Protein AF-A0A7C1SEA1-F1 (afdb_monomer_lite)

pLDDT: mean 85.85, std 13.25, range [34.62, 97.38]

Sequence (109 aa):
MGVWIDGYGERKAREVREDTWGHLAPAKGRKYAGWILIAIGIYRDTIIVDNDFPGLENSPWQYDDFQDFVSKETFDFDPGIYKFEGWYKKFKNGNYRLSGKIKPRGISV

Foldseek 3Di:
DDPPPPPVVVVVVVVVQCVPCVVLDDDAPDKWWWKWKWFQDQVRDIDGPDIDTPPRGDGPLVVVLVCVVCCVPCSPPHGAIKMWGFIKHQHPVRDIDTDTDIDGDPPPD

Structure (mmCIF, N/CA/C/O backbone):
data_AF-A0A7C1SEA1-F1
#
_entry.id   AF-A0A7C1SEA1-F1
#
loop_
_atom_site.group_PDB
_atom_site.id
_atom_site.type_symbol
_atom_site.label_atom_id
_atom_site.label_alt_id
_atom_site.label_comp_id
_atom_site.label_asym_id
_atom_site.label_entity_id
_atom_site.label_seq_id
_atom_site.pdbx_PDB_ins_code
_atom_site.Cartn_x
_atom_site.Cartn_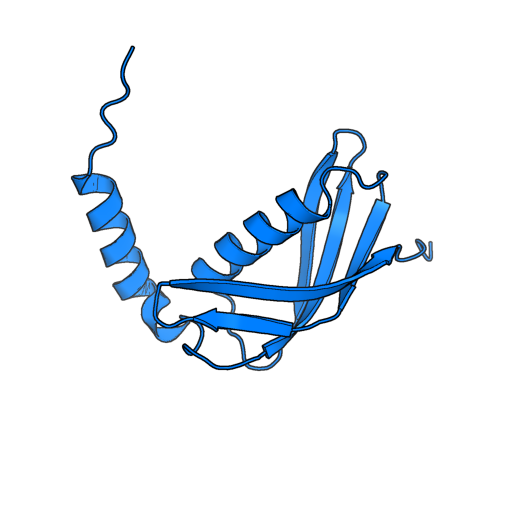y
_atom_site.Cartn_z
_atom_site.occupancy
_atom_site.B_iso_or_equiv
_atom_site.auth_seq_id
_atom_site.auth_comp_id
_atom_site.auth_asym_id
_atom_site.auth_atom_id
_atom_site.pdbx_PDB_model_num
ATOM 1 N N . MET A 1 1 ? -20.761 13.111 -25.789 1.00 34.62 1 MET A N 1
ATOM 2 C CA . MET A 1 1 ? -21.602 11.926 -25.517 1.00 34.62 1 MET A CA 1
ATOM 3 C C . MET A 1 1 ? -21.551 11.695 -24.014 1.00 34.62 1 MET A C 1
ATOM 5 O O . MET A 1 1 ? -20.518 11.270 -23.520 1.00 34.62 1 MET A O 1
ATOM 9 N N . GLY A 1 2 ? -22.568 12.144 -23.274 1.00 45.78 2 GLY A N 1
ATOM 10 C CA . GLY A 1 2 ? -22.592 12.027 -21.813 1.00 45.78 2 GLY A CA 1
ATOM 11 C C . GLY A 1 2 ? -23.011 10.617 -21.418 1.00 45.78 2 GLY A C 1
ATOM 12 O O . GLY A 1 2 ? -24.109 10.192 -21.769 1.00 45.78 2 GLY A O 1
ATOM 13 N N . VAL A 1 3 ? -22.130 9.886 -20.742 1.00 47.19 3 VAL A N 1
ATOM 14 C CA . VAL A 1 3 ? -22.468 8.591 -20.149 1.00 47.19 3 VAL A CA 1
ATOM 15 C C . VAL A 1 3 ? -23.369 8.876 -18.951 1.00 47.19 3 VAL A C 1
ATOM 17 O O . VAL A 1 3 ? -22.934 9.475 -17.971 1.00 47.19 3 VAL A O 1
ATOM 20 N N . TRP A 1 4 ? -24.640 8.492 -19.050 1.00 51.44 4 TRP A N 1
ATOM 21 C CA . TRP A 1 4 ? -25.547 8.436 -17.909 1.00 51.44 4 TRP A CA 1
ATOM 22 C C . TRP A 1 4 ? -25.096 7.267 -17.036 1.00 51.44 4 TRP A C 1
ATOM 24 O O . TRP A 1 4 ? -25.462 6.124 -17.289 1.00 51.44 4 TRP A O 1
ATOM 34 N N . ILE A 1 5 ? -24.230 7.541 -16.063 1.00 57.50 5 ILE A N 1
ATOM 35 C CA . ILE A 1 5 ? -23.878 6.567 -15.030 1.00 57.50 5 ILE A CA 1
ATOM 36 C C . ILE A 1 5 ? -25.139 6.390 -14.185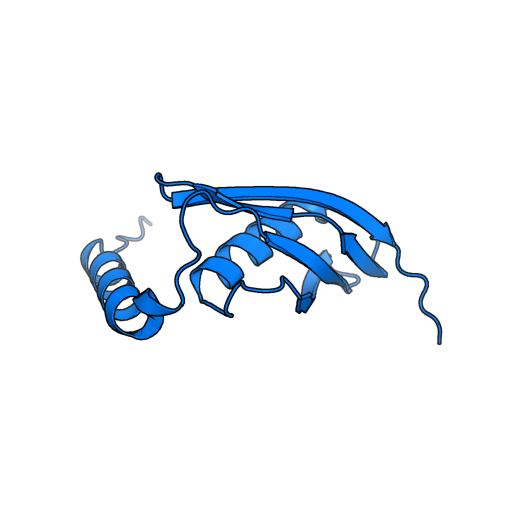 1.00 57.50 5 ILE A C 1
ATOM 38 O O . ILE A 1 5 ? -25.654 7.356 -13.613 1.00 57.50 5 ILE A O 1
ATOM 42 N N . ASP A 1 6 ? -25.709 5.189 -14.178 1.00 66.00 6 ASP A N 1
ATOM 43 C CA . ASP A 1 6 ? -26.945 4.936 -13.463 1.00 66.00 6 ASP A CA 1
ATOM 44 C C . ASP A 1 6 ? -26.657 4.931 -11.954 1.00 66.00 6 ASP A C 1
ATOM 46 O O . ASP A 1 6 ? -26.168 3.975 -11.362 1.00 66.00 6 ASP A O 1
ATOM 50 N N . GLY A 1 7 ? -27.017 6.012 -11.262 1.00 65.06 7 GLY A N 1
ATOM 51 C CA . GLY A 1 7 ? -26.904 6.063 -9.798 1.00 65.06 7 GLY A CA 1
ATOM 52 C C . GLY A 1 7 ? -27.697 4.955 -9.077 1.00 65.06 7 GLY A C 1
ATOM 53 O O . GLY A 1 7 ? -27.649 4.852 -7.854 1.00 65.06 7 GLY A O 1
ATOM 54 N N . TYR A 1 8 ? -28.476 4.139 -9.796 1.00 71.88 8 TYR A N 1
ATOM 55 C CA . TYR A 1 8 ? -29.107 2.920 -9.299 1.00 71.88 8 TYR A CA 1
ATOM 56 C C . TYR A 1 8 ? -28.127 1.736 -9.231 1.00 71.88 8 TYR A C 1
ATOM 58 O O . TYR A 1 8 ? -28.039 1.099 -8.180 1.00 71.88 8 TYR A O 1
ATOM 66 N N . GLY A 1 9 ? -2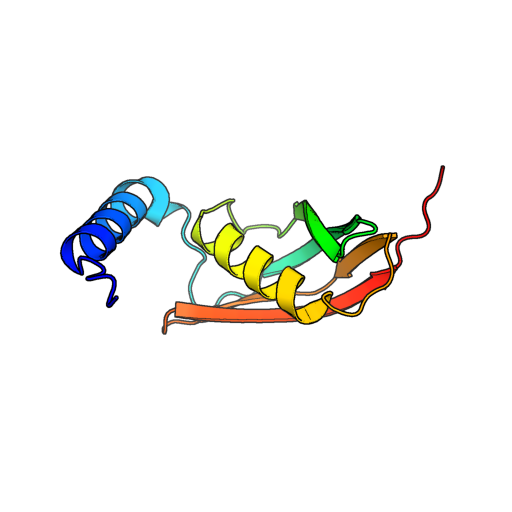7.362 1.476 -10.294 1.00 75.00 9 GLY A N 1
ATOM 67 C CA . GLY A 1 9 ? -26.356 0.418 -10.358 1.00 75.00 9 GLY A CA 1
ATOM 68 C C . GLY A 1 9 ? -25.267 0.573 -9.301 1.00 75.00 9 GLY A C 1
ATOM 69 O O . GLY A 1 9 ? -24.982 -0.380 -8.576 1.00 75.00 9 GLY A O 1
ATOM 70 N N . GLU A 1 10 ? -24.735 1.784 -9.114 1.00 72.31 10 GLU A N 1
ATOM 71 C CA . GLU A 1 10 ? -23.724 2.054 -8.078 1.00 72.31 10 GLU A CA 1
ATOM 72 C C . GLU A 1 10 ? -24.255 1.819 -6.656 1.00 72.31 10 GLU A C 1
ATOM 74 O O . GLU A 1 10 ? -23.557 1.257 -5.807 1.00 72.31 10 GLU A O 1
ATOM 79 N N . ARG A 1 11 ? -25.512 2.202 -6.387 1.00 73.81 11 ARG A N 1
ATOM 80 C CA . ARG A 1 11 ? -26.154 1.961 -5.085 1.00 73.81 11 ARG A CA 1
ATOM 81 C C . ARG A 1 11 ? -26.334 0.474 -4.817 1.00 73.81 11 ARG A C 1
ATOM 83 O O . ARG A 1 11 ? -25.940 0.016 -3.749 1.00 73.81 11 ARG A O 1
ATOM 90 N N . LYS A 1 12 ? -26.852 -0.276 -5.795 1.00 79.38 12 LYS A N 1
ATOM 91 C CA . LYS A 1 12 ? -27.013 -1.731 -5.683 1.00 79.38 12 LYS A CA 1
ATOM 92 C C . LYS A 1 12 ? -25.675 -2.441 -5.503 1.00 79.38 12 LYS A C 1
ATOM 94 O O . LYS A 1 12 ? -25.573 -3.346 -4.686 1.00 79.38 12 LYS A O 1
ATOM 99 N N . ALA A 1 13 ? -24.644 -2.028 -6.238 1.00 77.00 13 ALA A N 1
ATOM 100 C CA . ALA A 1 13 ? -23.308 -2.601 -6.106 1.00 77.00 13 ALA A CA 1
ATOM 101 C C . ALA A 1 13 ? -22.719 -2.359 -4.709 1.00 77.00 13 ALA A C 1
ATOM 103 O O . ALA A 1 13 ? -22.066 -3.245 -4.159 1.00 77.00 13 ALA A O 1
ATOM 104 N N . ARG A 1 14 ? -22.971 -1.186 -4.111 1.00 78.31 14 ARG A N 1
ATOM 105 C CA . ARG A 1 14 ? -22.569 -0.892 -2.730 1.00 78.31 14 ARG A CA 1
ATOM 106 C C . ARG A 1 14 ? -23.334 -1.742 -1.716 1.00 78.31 14 ARG A C 1
ATOM 108 O O . ARG A 1 14 ? -22.688 -2.324 -0.856 1.00 78.31 14 ARG A O 1
ATOM 115 N N . GLU A 1 15 ? -24.655 -1.843 -1.843 1.00 80.94 15 GLU A N 1
ATOM 116 C CA . GLU A 1 15 ? -25.495 -2.677 -0.965 1.00 80.94 15 GLU A CA 1
ATOM 117 C C . GLU A 1 15 ? -25.057 -4.145 -1.009 1.00 80.94 15 GLU A C 1
ATOM 119 O O . GLU A 1 15 ? -24.747 -4.726 0.023 1.00 80.94 15 GLU A O 1
ATOM 124 N N . VAL A 1 16 ? -24.895 -4.715 -2.208 1.00 82.25 16 VAL A N 1
ATOM 125 C CA . VAL A 1 16 ? -24.422 -6.100 -2.376 1.00 82.25 16 VAL A CA 1
ATOM 126 C C . VAL A 1 16 ? -23.036 -6.294 -1.760 1.00 82.25 16 VAL A C 1
ATOM 128 O O . VAL A 1 16 ? -22.768 -7.322 -1.137 1.00 82.25 16 VAL A O 1
ATOM 131 N N . ARG A 1 17 ? -22.143 -5.309 -1.913 1.00 81.44 17 ARG A N 1
ATOM 132 C CA . ARG A 1 17 ? -20.794 -5.367 -1.346 1.00 81.44 17 ARG A CA 1
ATOM 133 C C . ARG A 1 17 ? -20.822 -5.338 0.182 1.00 81.44 17 ARG A C 1
ATOM 135 O O . ARG A 1 17 ? -20.087 -6.094 0.813 1.00 81.44 17 ARG A O 1
ATOM 142 N N . GLU A 1 18 ? -21.652 -4.481 0.765 1.00 81.50 18 GLU A N 1
ATOM 143 C CA . GLU A 1 18 ? -21.840 -4.384 2.214 1.00 81.50 18 GLU A CA 1
ATOM 144 C C . GLU A 1 18 ? -22.475 -5.655 2.787 1.00 81.50 18 GLU A C 1
ATOM 146 O O . GLU A 1 18 ? -21.959 -6.189 3.766 1.00 81.50 18 GLU A O 1
ATOM 151 N N . ASP A 1 19 ? -23.500 -6.204 2.138 1.00 81.56 19 ASP A N 1
ATOM 152 C CA . ASP A 1 19 ? -24.155 -7.438 2.582 1.00 81.56 19 ASP A CA 1
ATOM 153 C C . ASP A 1 19 ? -23.218 -8.653 2.501 1.00 81.56 19 ASP A C 1
ATOM 155 O O . ASP A 1 19 ? -23.213 -9.505 3.390 1.00 81.56 19 ASP A O 1
ATOM 159 N N . THR A 1 20 ? -22.385 -8.728 1.458 1.00 80.19 20 THR A N 1
ATOM 160 C CA . THR A 1 20 ? -21.505 -9.887 1.224 1.00 80.19 20 THR A CA 1
ATOM 161 C C . THR A 1 20 ? -20.225 -9.817 2.056 1.00 80.19 20 THR A C 1
ATOM 163 O O . THR A 1 20 ? -19.795 -10.820 2.623 1.00 80.19 20 THR A O 1
ATOM 166 N N . TRP A 1 21 ? -19.599 -8.639 2.144 1.00 78.44 21 TRP A N 1
ATOM 167 C CA . TRP A 1 21 ? -18.255 -8.482 2.713 1.00 78.44 21 TRP A CA 1
ATOM 168 C C . TRP A 1 21 ? -18.181 -7.473 3.857 1.00 78.44 21 TRP A C 1
ATOM 170 O O . TRP A 1 21 ? -17.089 -7.203 4.346 1.00 78.44 21 TRP A O 1
ATOM 180 N N . GLY A 1 22 ? -19.297 -6.907 4.321 1.00 74.06 22 GLY A N 1
ATOM 181 C CA . GLY A 1 22 ? -19.296 -5.864 5.354 1.00 74.06 22 GLY A CA 1
ATOM 182 C C . GLY A 1 22 ? -18.622 -6.277 6.666 1.00 74.06 22 GLY A C 1
ATOM 183 O O . GLY A 1 22 ? -18.062 -5.429 7.357 1.00 74.06 22 GLY A O 1
ATOM 184 N N . HIS A 1 23 ? -18.599 -7.575 6.978 1.00 77.31 23 HIS A N 1
ATOM 185 C CA . HIS A 1 23 ? -17.877 -8.130 8.126 1.00 77.31 23 HIS A CA 1
ATOM 186 C C . HIS A 1 23 ? -16.345 -8.069 7.977 1.00 77.31 23 HIS A C 1
ATOM 188 O O . HIS A 1 23 ? -15.655 -7.971 8.985 1.00 77.31 23 HIS A O 1
ATOM 194 N N . LEU A 1 24 ? -15.833 -8.046 6.740 1.00 79.62 24 LEU A N 1
ATOM 195 C CA . LEU A 1 24 ? -14.410 -7.893 6.406 1.00 79.62 24 LEU A CA 1
ATOM 196 C C . LEU A 1 24 ? -13.992 -6.414 6.309 1.00 79.62 24 LEU A C 1
ATOM 198 O O . LEU A 1 24 ? -12.842 -6.101 5.993 1.00 79.62 24 LEU A O 1
ATOM 202 N N . ALA A 1 25 ? -14.924 -5.473 6.503 1.00 80.06 25 ALA A N 1
ATOM 203 C CA . ALA A 1 25 ? -14.629 -4.058 6.346 1.00 80.06 25 ALA A CA 1
ATOM 204 C C . ALA A 1 25 ? -13.604 -3.590 7.402 1.00 80.06 25 ALA A C 1
ATOM 206 O O . ALA A 1 25 ? -13.756 -3.881 8.593 1.00 80.06 25 ALA A O 1
ATOM 207 N N . PRO A 1 26 ? -12.587 -2.796 7.015 1.00 82.38 26 PRO A N 1
ATOM 208 C CA . PRO A 1 26 ? -11.575 -2.321 7.950 1.00 82.38 26 PRO A CA 1
ATOM 209 C C . PRO A 1 26 ? -12.184 -1.553 9.129 1.00 82.38 26 PRO A C 1
ATOM 211 O O . PRO A 1 26 ? -13.022 -0.660 8.947 1.00 82.38 26 PRO A O 1
ATOM 214 N N . ALA A 1 27 ? -11.712 -1.826 10.349 1.00 84.62 27 ALA A N 1
ATOM 215 C CA . ALA A 1 27 ? -12.206 -1.132 11.531 1.00 84.62 27 ALA A CA 1
ATOM 216 C C . ALA A 1 27 ? -11.872 0.366 11.448 1.00 84.62 27 ALA A C 1
ATOM 218 O O . ALA A 1 27 ? -10.709 0.787 11.432 1.00 84.62 27 ALA A O 1
ATOM 219 N N . LYS A 1 28 ? -12.917 1.198 11.428 1.00 87.31 28 LYS A N 1
ATOM 220 C CA . LYS A 1 28 ? -12.793 2.655 11.313 1.00 87.31 28 LYS A CA 1
ATOM 221 C C . LYS A 1 28 ? -11.959 3.212 12.469 1.00 87.31 28 LYS A C 1
ATOM 223 O O . LYS A 1 28 ? -12.282 3.032 13.638 1.00 87.31 28 LYS A O 1
ATOM 228 N N . GLY A 1 29 ? -10.911 3.960 12.144 1.00 85.50 29 GLY A N 1
ATOM 229 C CA . GLY A 1 29 ? -10.048 4.635 13.110 1.00 85.50 29 GLY A CA 1
ATOM 230 C C . GLY A 1 29 ? -8.839 3.819 13.580 1.00 85.50 29 GLY A C 1
ATOM 231 O O . GLY A 1 29 ? -7.903 4.426 14.115 1.00 85.50 29 GLY A O 1
ATOM 232 N N . ARG A 1 30 ? -8.817 2.502 13.340 1.00 91.06 30 ARG A N 1
ATOM 233 C CA . ARG A 1 30 ? -7.703 1.618 13.703 1.00 91.06 30 ARG A CA 1
ATOM 234 C C . ARG A 1 30 ? -6.538 1.795 12.730 1.00 91.06 30 ARG A C 1
ATOM 236 O O . ARG A 1 30 ? -6.741 1.986 11.534 1.00 91.06 30 ARG A O 1
ATOM 243 N N . LYS A 1 31 ? -5.315 1.767 13.265 1.00 94.38 31 LYS A N 1
ATOM 244 C CA . LYS A 1 31 ? -4.090 1.705 12.463 1.00 94.38 31 LYS A CA 1
ATOM 245 C C . LYS A 1 31 ? -3.646 0.253 12.349 1.00 94.38 31 LYS A C 1
ATOM 247 O O . LYS A 1 31 ? -3.591 -0.442 13.362 1.00 94.38 31 LYS A O 1
ATOM 252 N N . TYR A 1 32 ? -3.295 -0.152 11.141 1.00 95.06 32 TYR A N 1
ATOM 253 C CA . TYR A 1 32 ? -2.748 -1.461 10.817 1.00 95.06 32 TYR A CA 1
ATOM 254 C C . TYR A 1 32 ? -1.331 -1.247 10.305 1.00 95.06 32 TYR A C 1
ATOM 256 O O . TYR A 1 32 ? -1.158 -0.580 9.291 1.00 95.06 32 TYR A O 1
ATOM 264 N N . ALA A 1 33 ? -0.319 -1.721 11.029 1.00 96.56 33 ALA A N 1
ATOM 265 C CA . ALA A 1 33 ? 1.053 -1.716 10.526 1.00 96.56 33 ALA A CA 1
ATOM 266 C C . ALA A 1 33 ? 1.224 -2.875 9.541 1.00 96.56 33 ALA A C 1
ATOM 268 O O . ALA A 1 33 ? 0.601 -3.914 9.731 1.00 96.56 33 ALA A O 1
ATOM 269 N N . GLY A 1 34 ? 2.038 -2.698 8.507 1.00 96.31 34 GLY A N 1
ATOM 270 C CA . GLY A 1 34 ? 2.204 -3.723 7.487 1.00 96.31 34 GLY A CA 1
ATOM 271 C C . GLY A 1 34 ? 3.088 -3.286 6.334 1.00 96.31 34 GLY A C 1
ATOM 272 O O . GLY A 1 34 ? 3.794 -2.270 6.401 1.00 96.31 34 GLY A O 1
ATOM 273 N N . TRP A 1 35 ? 3.052 -4.076 5.272 1.00 96.56 35 TRP A N 1
ATOM 274 C CA . TRP A 1 35 ? 3.845 -3.849 4.075 1.00 96.56 35 TRP A CA 1
ATOM 275 C C . TRP A 1 35 ? 3.089 -4.240 2.806 1.00 96.56 35 TRP A C 1
ATOM 277 O O . TRP A 1 35 ? 2.152 -5.032 2.840 1.00 96.56 35 TRP A O 1
ATOM 287 N N . ILE A 1 36 ? 3.518 -3.667 1.681 1.00 96.50 36 ILE A N 1
ATOM 288 C CA . ILE A 1 36 ? 3.021 -3.995 0.337 1.00 96.50 36 ILE A CA 1
ATOM 289 C C . ILE A 1 36 ? 4.234 -4.265 -0.550 1.00 96.50 36 ILE A C 1
ATOM 291 O O . ILE A 1 36 ? 5.180 -3.472 -0.558 1.00 96.50 36 ILE A O 1
ATOM 295 N N . LEU A 1 37 ? 4.215 -5.376 -1.280 1.00 96.44 37 LEU A N 1
ATOM 296 C CA . LEU A 1 37 ? 5.171 -5.684 -2.334 1.00 96.44 37 LEU A CA 1
ATOM 297 C C . LEU A 1 37 ? 4.577 -5.252 -3.675 1.00 96.44 37 LEU A C 1
ATOM 299 O O . LEU A 1 37 ? 3.481 -5.664 -4.047 1.00 96.44 37 LEU A O 1
ATOM 303 N N . ILE A 1 38 ? 5.306 -4.399 -4.380 1.00 95.62 38 ILE A N 1
ATOM 304 C CA . ILE A 1 38 ? 4.852 -3.712 -5.586 1.00 95.62 38 ILE A CA 1
ATOM 305 C C . ILE A 1 38 ? 5.795 -4.094 -6.722 1.00 95.62 38 ILE A C 1
ATOM 307 O O . ILE A 1 38 ? 7.013 -4.018 -6.558 1.00 95.62 38 ILE A O 1
ATOM 311 N N . ALA A 1 39 ? 5.243 -4.478 -7.865 1.00 94.38 39 ALA A N 1
ATOM 312 C CA . ALA A 1 39 ? 5.970 -4.625 -9.116 1.00 94.38 39 ALA A CA 1
ATOM 313 C C . ALA A 1 39 ? 5.541 -3.522 -10.086 1.00 94.38 39 ALA A C 1
ATOM 315 O O . ALA A 1 39 ? 4.352 -3.219 -10.199 1.00 94.38 39 ALA A O 1
ATOM 316 N N . ILE A 1 40 ? 6.518 -2.930 -10.767 1.00 94.00 40 ILE A N 1
ATOM 317 C CA . ILE A 1 40 ? 6.319 -1.900 -11.785 1.00 94.00 40 ILE A CA 1
ATOM 318 C C . ILE A 1 40 ? 6.930 -2.410 -13.082 1.00 94.00 40 ILE A C 1
ATOM 320 O O . ILE A 1 40 ? 8.133 -2.686 -13.137 1.00 94.00 40 ILE A O 1
ATOM 324 N N . GLY A 1 41 ? 6.101 -2.567 -14.110 1.00 90.75 41 GLY A N 1
ATOM 325 C CA . GLY A 1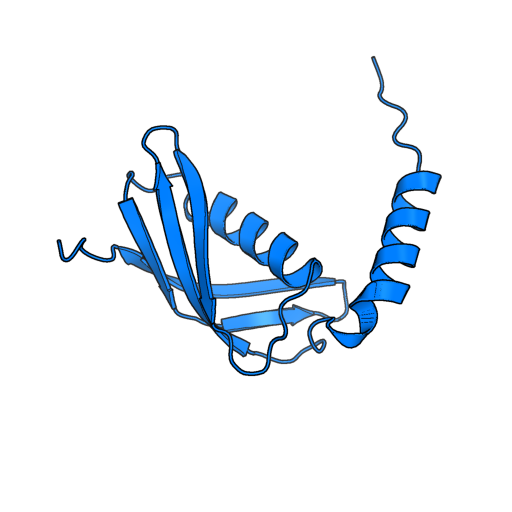 41 ? 6.548 -2.992 -15.428 1.00 90.7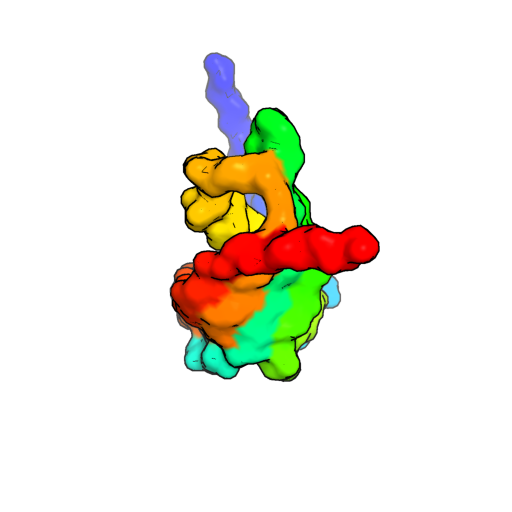5 41 GLY A CA 1
ATOM 326 C C . GLY A 1 41 ? 7.115 -1.842 -16.260 1.00 90.75 41 GLY A C 1
ATOM 327 O O . GLY A 1 41 ? 7.035 -0.663 -15.912 1.00 90.75 41 GLY A O 1
ATOM 328 N N . ILE A 1 42 ? 7.709 -2.190 -17.403 1.00 92.00 42 ILE A N 1
ATOM 329 C CA . ILE A 1 42 ? 8.349 -1.225 -18.314 1.00 92.00 42 ILE A CA 1
ATOM 330 C C . ILE A 1 42 ? 7.367 -0.201 -18.900 1.00 92.00 42 ILE A C 1
ATOM 332 O O . ILE A 1 42 ? 7.783 0.872 -19.330 1.00 92.00 42 ILE A O 1
ATOM 336 N N . TYR A 1 43 ? 6.070 -0.519 -18.899 1.00 90.12 43 TYR A N 1
ATOM 337 C CA . TYR A 1 43 ? 5.001 0.363 -19.362 1.00 90.12 43 TYR A CA 1
ATOM 338 C C . TYR A 1 43 ? 4.317 1.111 -18.211 1.00 90.12 43 TYR A C 1
ATOM 340 O O . TYR A 1 43 ? 3.264 1.710 -18.421 1.00 90.12 43 TYR A O 1
ATOM 348 N N . ARG A 1 4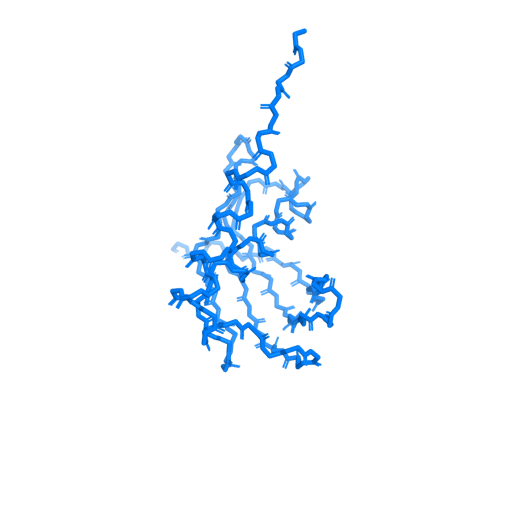4 ? 4.928 1.110 -17.016 1.00 85.31 44 ARG A N 1
ATOM 349 C CA . ARG A 1 44 ? 4.410 1.729 -15.783 1.00 85.31 44 ARG A CA 1
ATOM 350 C C . ARG A 1 44 ? 3.087 1.131 -15.302 1.00 85.31 44 ARG A C 1
ATOM 352 O O . ARG A 1 44 ? 2.347 1.758 -14.549 1.00 85.31 44 ARG A O 1
ATOM 359 N N . ASP A 1 45 ? 2.806 -0.097 -15.715 1.00 88.81 45 ASP A N 1
ATOM 360 C CA . ASP A 1 45 ? 1.798 -0.942 -15.101 1.00 88.81 45 ASP A CA 1
ATOM 361 C C . ASP A 1 45 ? 2.238 -1.301 -13.679 1.00 88.81 45 ASP A C 1
ATOM 363 O O . ASP A 1 45 ? 3.358 -1.763 -13.454 1.00 88.81 45 ASP A O 1
ATOM 367 N N . THR A 1 46 ? 1.362 -1.047 -12.708 1.00 90.75 46 THR A N 1
ATOM 368 C CA . THR A 1 46 ? 1.611 -1.333 -11.297 1.00 90.75 46 THR A CA 1
ATOM 369 C C . THR A 1 46 ? 0.806 -2.546 -10.858 1.00 90.75 46 THR A C 1
ATOM 371 O O . THR A 1 46 ? -0.394 -2.657 -11.109 1.00 90.75 46 THR A O 1
ATOM 374 N N . ILE A 1 47 ? 1.479 -3.479 -10.190 1.00 92.38 47 ILE A N 1
ATOM 375 C CA . ILE A 1 47 ? 0.874 -4.702 -9.669 1.00 92.38 47 ILE A CA 1
ATOM 376 C C . ILE A 1 47 ? 1.250 -4.830 -8.197 1.00 92.38 47 ILE A C 1
ATOM 378 O O . ILE A 1 47 ? 2.426 -4.792 -7.832 1.00 92.38 47 ILE A O 1
ATOM 382 N N . ILE A 1 48 ? 0.247 -5.013 -7.341 1.00 94.31 48 ILE A N 1
ATOM 383 C CA . ILE A 1 48 ? 0.468 -5.451 -5.963 1.00 94.31 48 ILE A CA 1
ATOM 384 C C . ILE A 1 48 ? 0.709 -6.958 -6.007 1.00 94.31 48 ILE A C 1
ATOM 386 O O . ILE A 1 48 ? -0.199 -7.722 -6.321 1.00 94.31 48 ILE A O 1
ATOM 390 N N . VAL A 1 49 ? 1.945 -7.368 -5.727 1.00 94.19 49 VAL A N 1
ATOM 391 C CA . VAL A 1 49 ? 2.362 -8.778 -5.748 1.00 94.19 49 VAL A CA 1
ATOM 392 C C . VAL A 1 49 ? 1.878 -9.495 -4.495 1.00 94.19 49 VAL A C 1
ATOM 394 O O . VAL A 1 49 ? 1.382 -10.612 -4.571 1.00 94.19 49 VAL A O 1
ATOM 397 N N . ASP A 1 50 ? 2.041 -8.845 -3.345 1.00 94.06 50 ASP A N 1
ATOM 398 C CA . ASP A 1 50 ? 1.661 -9.378 -2.043 1.00 94.06 50 ASP A CA 1
ATOM 399 C C . ASP A 1 50 ? 1.509 -8.230 -1.035 1.00 94.06 50 ASP A C 1
ATOM 401 O O . ASP A 1 50 ? 2.035 -7.130 -1.241 1.00 94.06 50 ASP A O 1
ATOM 405 N N . ASN A 1 51 ? 0.788 -8.461 0.055 1.00 94.62 51 ASN A N 1
ATOM 406 C CA . ASN A 1 51 ? 0.711 -7.533 1.175 1.00 94.62 51 ASN A CA 1
ATOM 407 C C . ASN A 1 51 ? 0.376 -8.265 2.476 1.00 94.62 51 ASN A C 1
ATOM 409 O O . ASN A 1 51 ? -0.368 -9.240 2.475 1.00 94.62 51 ASN A O 1
ATOM 413 N N . ASP A 1 52 ? 0.868 -7.739 3.595 1.00 95.31 52 ASP A N 1
ATOM 414 C CA . ASP A 1 52 ? 0.505 -8.236 4.919 1.00 95.31 52 ASP A CA 1
ATOM 415 C C . ASP A 1 52 ? 0.338 -7.067 5.889 1.00 95.31 52 ASP A C 1
ATOM 417 O O . ASP A 1 52 ? 1.248 -6.259 6.108 1.00 95.31 52 ASP A O 1
ATOM 421 N N . PHE A 1 53 ? -0.862 -6.985 6.456 1.00 94.81 53 PHE A N 1
ATOM 422 C CA . PHE A 1 53 ? -1.260 -6.030 7.480 1.00 94.81 53 PHE A CA 1
ATOM 423 C C . PHE A 1 53 ? -1.944 -6.802 8.610 1.00 94.81 53 PHE A C 1
ATOM 425 O O . PHE A 1 53 ? -3.163 -6.986 8.574 1.00 94.81 53 PHE A O 1
ATOM 432 N N . PRO A 1 54 ? -1.202 -7.244 9.641 1.00 92.44 54 PRO A N 1
ATOM 433 C CA . PRO A 1 54 ? -1.758 -8.078 10.695 1.00 92.44 54 PRO A CA 1
ATOM 434 C C . PRO A 1 54 ? -3.029 -7.498 11.333 1.00 92.44 54 PRO A C 1
ATOM 436 O O . PRO A 1 54 ? -3.059 -6.371 11.843 1.00 92.44 54 PRO A O 1
ATOM 439 N N . GLY A 1 55 ? -4.093 -8.303 11.320 1.00 89.06 55 GLY A N 1
ATOM 440 C CA . GLY A 1 55 ? -5.412 -7.945 11.846 1.00 89.06 55 GLY A CA 1
ATOM 441 C C . GLY A 1 55 ? -6.299 -7.142 10.889 1.00 89.06 55 GLY A C 1
ATOM 442 O O . GLY A 1 55 ? -7.385 -6.736 11.306 1.00 89.06 55 GLY A O 1
ATOM 443 N N . LEU A 1 56 ? -5.854 -6.896 9.655 1.00 90.25 56 LEU A N 1
ATOM 444 C CA . LEU A 1 56 ? -6.677 -6.405 8.554 1.00 90.25 56 LEU A CA 1
ATOM 445 C C . LEU A 1 56 ? -7.046 -7.586 7.655 1.00 90.25 56 LEU A C 1
ATOM 447 O O . LEU A 1 56 ? -6.168 -8.258 7.123 1.00 90.25 56 LEU A O 1
ATOM 451 N N . GLU A 1 57 ? -8.339 -7.844 7.503 1.00 88.38 57 GLU A N 1
ATOM 452 C CA . GLU A 1 57 ? -8.816 -8.900 6.615 1.00 88.38 57 GLU A CA 1
ATOM 453 C C . GLU A 1 57 ? -8.866 -8.408 5.167 1.00 88.38 57 GLU A C 1
ATOM 455 O O . GLU A 1 57 ? -9.233 -7.258 4.899 1.00 88.38 57 GLU A O 1
ATOM 460 N N . ASN A 1 58 ? -8.525 -9.311 4.243 1.00 85.38 58 ASN A N 1
ATOM 461 C CA . ASN A 1 58 ? -8.585 -9.046 2.811 1.00 85.38 58 ASN A CA 1
ATOM 462 C C . ASN A 1 58 ? -10.017 -8.702 2.404 1.00 85.38 58 ASN A C 1
ATOM 464 O O . ASN A 1 58 ? -10.920 -9.532 2.506 1.00 85.38 58 ASN A O 1
ATOM 468 N N . SER A 1 59 ? -10.224 -7.473 1.935 1.00 86.50 59 SER A N 1
ATOM 469 C CA . SER A 1 59 ? -11.551 -6.971 1.577 1.00 86.50 59 SER A CA 1
ATOM 470 C C . SER A 1 59 ? -11.522 -6.093 0.323 1.00 86.50 59 SER A C 1
ATOM 472 O O . SER A 1 59 ? -10.491 -5.487 0.015 1.00 86.50 59 SER A O 1
ATOM 474 N N . PRO A 1 60 ? -12.655 -5.950 -0.394 1.00 86.31 60 PRO A N 1
ATOM 475 C CA . PRO A 1 60 ? -12.721 -5.090 -1.576 1.00 86.31 60 PRO A CA 1
ATOM 476 C C . PRO A 1 60 ? -12.332 -3.632 -1.291 1.00 86.31 60 PRO A C 1
ATOM 478 O O . PRO A 1 60 ? -11.686 -2.994 -2.111 1.00 86.31 60 PRO A O 1
ATOM 481 N N . TRP A 1 61 ? -12.665 -3.105 -0.105 1.00 86.69 61 TRP A N 1
ATOM 482 C CA . TRP A 1 61 ? -12.284 -1.739 0.278 1.00 86.69 61 TRP A CA 1
ATOM 483 C C . TRP A 1 61 ? -10.778 -1.580 0.473 1.00 86.69 61 TRP A C 1
ATOM 485 O O . TRP A 1 61 ? -10.229 -0.544 0.114 1.00 86.69 61 TRP A O 1
ATOM 495 N N . GLN A 1 62 ? -10.117 -2.586 1.051 1.00 89.69 62 GLN A N 1
ATOM 496 C CA . GLN A 1 62 ? -8.663 -2.581 1.181 1.00 89.69 62 GLN A CA 1
ATOM 497 C C . GLN A 1 62 ? -8.002 -2.627 -0.196 1.00 89.69 62 GLN A C 1
ATOM 499 O O . GLN A 1 62 ? -7.060 -1.878 -0.434 1.00 89.69 62 GLN A O 1
ATOM 504 N N . TYR A 1 63 ? -8.506 -3.477 -1.093 1.00 90.75 63 TYR A N 1
ATOM 505 C CA . TYR A 1 63 ? -8.000 -3.577 -2.458 1.00 90.75 63 TYR A CA 1
ATOM 506 C C . TYR A 1 63 ? -8.090 -2.231 -3.189 1.00 90.75 63 TYR A C 1
ATOM 508 O O . TYR A 1 63 ? -7.075 -1.746 -3.688 1.00 90.75 63 TYR A O 1
ATOM 516 N N . ASP A 1 64 ? -9.271 -1.603 -3.179 1.00 91.94 64 ASP A N 1
ATOM 517 C CA . ASP A 1 64 ? -9.504 -0.304 -3.820 1.00 91.94 64 ASP A CA 1
ATOM 518 C C . ASP A 1 64 ? -8.561 0.774 -3.243 1.00 91.94 64 ASP A C 1
ATOM 520 O O . ASP A 1 64 ? -7.908 1.502 -3.992 1.00 91.94 64 ASP A O 1
ATOM 524 N N . ASP A 1 65 ? -8.424 0.836 -1.911 1.00 94.69 65 ASP A N 1
ATOM 525 C CA . ASP A 1 65 ? -7.542 1.796 -1.235 1.00 94.69 65 ASP A CA 1
ATOM 526 C C . ASP A 1 65 ? -6.057 1.573 -1.584 1.00 94.69 65 ASP A C 1
ATOM 528 O O . ASP A 1 65 ? -5.302 2.529 -1.767 1.00 94.69 65 ASP A O 1
ATOM 532 N N . PHE A 1 66 ? -5.608 0.316 -1.646 1.00 95.19 66 PHE A N 1
ATOM 533 C CA . PHE A 1 66 ? -4.202 -0.007 -1.893 1.00 95.19 66 PHE A CA 1
ATOM 534 C C . PHE A 1 66 ? -3.824 0.231 -3.353 1.00 95.19 66 PHE A C 1
ATOM 536 O O . PHE A 1 66 ? -2.751 0.770 -3.613 1.00 95.19 66 PHE A O 1
ATOM 543 N N . GLN A 1 67 ? -4.699 -0.121 -4.297 1.00 93.44 67 GLN A N 1
ATOM 544 C CA . GLN A 1 67 ? -4.476 0.150 -5.718 1.00 93.44 67 GLN A CA 1
ATOM 545 C C . GLN A 1 67 ? -4.424 1.653 -6.003 1.00 93.44 67 GLN A C 1
ATOM 547 O O . GLN A 1 67 ? -3.538 2.121 -6.722 1.00 93.44 67 GLN A O 1
ATOM 552 N N . ASP A 1 68 ? -5.322 2.430 -5.392 1.00 94.25 68 ASP A N 1
ATOM 553 C CA . ASP A 1 68 ? -5.310 3.889 -5.508 1.00 94.25 68 ASP A CA 1
ATOM 554 C C . ASP A 1 68 ? -4.012 4.490 -4.938 1.00 94.25 68 ASP A C 1
ATOM 556 O O . ASP A 1 68 ? -3.400 5.354 -5.562 1.00 94.25 68 ASP A O 1
ATOM 560 N N . PHE A 1 69 ? -3.536 3.992 -3.793 1.00 94.94 69 PHE A N 1
ATOM 561 C CA . PHE A 1 69 ? -2.270 4.434 -3.203 1.00 94.94 69 PHE A CA 1
ATOM 562 C C . PHE A 1 69 ? -1.060 4.090 -4.076 1.00 94.94 69 PHE A C 1
ATOM 564 O O . PHE A 1 69 ? -0.242 4.961 -4.362 1.00 94.94 69 PHE A O 1
ATOM 571 N N . VAL A 1 70 ? -0.940 2.832 -4.509 1.00 94.25 70 VAL A N 1
ATOM 572 C CA . VAL A 1 70 ? 0.212 2.365 -5.291 1.00 94.25 70 VAL A CA 1
ATOM 573 C C . VAL A 1 70 ? 0.279 3.087 -6.632 1.00 94.25 70 VAL A C 1
ATOM 575 O O . VAL A 1 70 ? 1.324 3.629 -6.971 1.00 94.25 70 VAL A O 1
ATOM 578 N N . SER A 1 71 ? -0.836 3.171 -7.364 1.00 90.81 71 SER A N 1
ATOM 579 C CA . SER A 1 71 ? -0.868 3.855 -8.663 1.00 90.81 71 SER A CA 1
ATOM 580 C C . SER A 1 71 ? -0.458 5.330 -8.579 1.00 90.81 71 SER A C 1
ATOM 582 O O . SER A 1 71 ? 0.214 5.818 -9.484 1.00 90.81 71 SER A O 1
ATOM 584 N N . LYS A 1 72 ? -0.806 6.031 -7.492 1.00 91.75 72 LYS A N 1
ATOM 585 C CA . LYS A 1 72 ? -0.432 7.437 -7.276 1.00 91.75 72 LYS A CA 1
ATOM 586 C C . LYS A 1 72 ? 1.017 7.615 -6.842 1.00 91.75 72 LYS A C 1
ATOM 588 O O . LYS A 1 72 ? 1.714 8.465 -7.385 1.00 91.75 72 LYS A O 1
ATOM 593 N N . GLU A 1 73 ? 1.469 6.844 -5.859 1.00 92.50 73 GLU A N 1
ATOM 594 C CA . GLU A 1 73 ? 2.778 7.059 -5.230 1.00 92.50 73 GLU A CA 1
ATOM 595 C C . GLU A 1 73 ? 3.940 6.497 -6.050 1.00 92.50 73 GLU A C 1
ATOM 597 O O . GLU A 1 73 ? 5.077 6.926 -5.865 1.00 92.50 73 GLU A O 1
ATOM 602 N N . THR A 1 74 ? 3.681 5.544 -6.950 1.00 90.19 74 THR A N 1
ATOM 603 C CA . THR A 1 74 ? 4.731 4.907 -7.757 1.00 90.19 74 THR A CA 1
ATOM 604 C C . THR A 1 74 ? 4.657 5.238 -9.244 1.00 90.19 74 THR A C 1
ATOM 606 O O . THR A 1 74 ? 5.353 4.605 -10.032 1.00 90.19 74 THR A O 1
ATOM 609 N N . PHE A 1 75 ? 3.842 6.216 -9.653 1.00 86.88 75 PHE A N 1
ATOM 610 C CA . PHE A 1 75 ? 3.659 6.569 -11.068 1.00 86.88 75 PHE A CA 1
ATOM 611 C C . PHE A 1 75 ? 4.972 6.937 -11.783 1.00 86.88 75 PHE A C 1
ATOM 613 O O . PHE A 1 75 ? 5.165 6.601 -12.953 1.00 86.88 75 PHE A O 1
ATOM 620 N N . ASP A 1 76 ? 5.879 7.608 -11.069 1.00 89.19 76 ASP A N 1
ATOM 621 C CA . ASP A 1 76 ? 7.165 8.091 -11.589 1.00 89.19 76 ASP A CA 1
ATOM 622 C C . ASP A 1 76 ? 8.364 7.224 -11.203 1.00 89.19 76 ASP A C 1
ATOM 624 O O . ASP A 1 76 ? 9.511 7.631 -11.378 1.00 89.19 76 ASP A O 1
ATOM 628 N N . PHE A 1 77 ? 8.119 6.031 -10.666 1.00 91.06 77 PHE A N 1
ATOM 629 C CA . PHE A 1 77 ? 9.196 5.122 -10.301 1.00 91.06 77 PHE A CA 1
ATOM 630 C C . PHE A 1 77 ? 9.700 4.381 -11.539 1.00 91.06 77 PHE A C 1
ATOM 632 O O . PHE A 1 77 ? 8.942 4.092 -12.469 1.00 91.06 77 PHE A O 1
ATOM 639 N N . ASP A 1 78 ? 10.990 4.057 -11.536 1.00 93.25 78 ASP A N 1
ATOM 640 C CA . ASP A 1 78 ? 11.567 3.181 -12.547 1.00 93.25 78 ASP A CA 1
ATOM 641 C C . ASP A 1 78 ? 10.941 1.771 -12.474 1.00 93.25 78 ASP A C 1
ATOM 643 O O . ASP A 1 78 ? 10.439 1.355 -11.425 1.00 93.25 78 ASP A O 1
ATOM 647 N N . PRO A 1 79 ? 10.964 0.996 -13.570 1.00 93.69 79 PRO A N 1
ATOM 648 C CA . PRO A 1 79 ? 10.530 -0.395 -13.538 1.00 93.69 79 PRO A CA 1
ATOM 649 C C . PRO A 1 79 ? 11.335 -1.212 -12.521 1.00 93.69 79 PRO A C 1
ATOM 651 O O . PRO A 1 79 ? 12.562 -1.111 -12.451 1.00 93.69 79 PRO A O 1
ATOM 654 N N . GLY A 1 80 ? 10.658 -2.059 -11.747 1.00 92.81 80 GLY A N 1
ATOM 655 C CA . GLY A 1 80 ? 11.309 -2.855 -10.711 1.00 92.81 80 GLY A CA 1
ATOM 656 C C . GLY A 1 80 ? 10.374 -3.339 -9.612 1.00 92.81 80 GLY A C 1
ATOM 657 O O . GLY A 1 80 ? 9.153 -3.208 -9.690 1.00 92.81 80 GLY A O 1
ATOM 658 N N . ILE A 1 81 ? 10.972 -3.920 -8.570 1.00 94.25 81 ILE A N 1
ATOM 659 C CA . ILE A 1 81 ? 10.258 -4.394 -7.382 1.00 94.25 81 ILE A CA 1
ATOM 660 C C . ILE A 1 81 ? 10.516 -3.429 -6.230 1.00 94.25 81 ILE A C 1
ATOM 662 O O . ILE A 1 81 ? 11.656 -3.095 -5.906 1.00 94.25 81 ILE A O 1
ATOM 666 N N . TYR A 1 82 ? 9.443 -3.021 -5.568 1.00 95.19 82 TYR A N 1
ATOM 667 C CA . TYR A 1 82 ? 9.462 -2.093 -4.453 1.00 95.19 82 TYR A CA 1
ATOM 668 C C . TYR A 1 82 ? 8.736 -2.688 -3.257 1.00 95.19 82 TYR A C 1
ATOM 670 O O . TYR A 1 82 ? 7.791 -3.462 -3.392 1.00 95.19 82 TYR A O 1
ATOM 678 N N . LYS A 1 83 ? 9.171 -2.303 -2.060 1.00 96.31 83 LYS A N 1
ATOM 679 C CA . LYS A 1 83 ? 8.489 -2.637 -0.816 1.00 96.31 83 LYS A CA 1
ATOM 680 C C . LYS A 1 83 ? 8.067 -1.358 -0.114 1.00 96.31 83 LYS A C 1
ATOM 682 O O . LYS A 1 83 ? 8.913 -0.545 0.265 1.00 96.31 83 LYS A O 1
ATOM 687 N N . PHE A 1 84 ? 6.765 -1.198 0.071 1.00 96.94 84 PHE A N 1
ATOM 688 C CA . PHE A 1 84 ? 6.209 -0.248 1.021 1.00 96.94 84 PHE A CA 1
ATOM 689 C C . PHE A 1 84 ? 6.253 -0.855 2.422 1.00 96.94 84 PHE A C 1
ATOM 691 O O . PHE A 1 84 ? 5.821 -1.988 2.616 1.00 96.94 84 PHE A O 1
ATOM 698 N N . GLU A 1 85 ? 6.724 -0.094 3.405 1.00 97.38 85 GLU A N 1
ATOM 699 C CA . GLU A 1 85 ? 6.627 -0.428 4.828 1.00 97.38 85 GLU A CA 1
ATOM 700 C C . GLU A 1 85 ? 6.026 0.761 5.579 1.00 97.38 85 GLU A C 1
ATOM 702 O O . GLU A 1 85 ? 6.528 1.889 5.495 1.00 97.38 85 GLU A O 1
ATOM 707 N N . GLY A 1 86 ? 4.944 0.526 6.319 1.00 97.00 86 GLY A N 1
ATOM 708 C CA . GLY A 1 86 ? 4.221 1.606 6.972 1.00 97.00 86 GLY A CA 1
ATOM 709 C C . GLY A 1 86 ? 2.967 1.148 7.694 1.00 97.00 86 GLY A C 1
ATOM 710 O O . GLY A 1 86 ? 2.917 0.069 8.280 1.00 97.00 86 GLY A O 1
ATOM 711 N N . TRP A 1 87 ? 1.951 2.004 7.683 1.00 97.06 87 TRP A N 1
ATOM 712 C CA . TRP A 1 87 ? 0.651 1.695 8.258 1.00 97.06 87 TRP A CA 1
ATOM 713 C C . TRP A 1 87 ? -0.498 2.195 7.388 1.00 97.06 87 TRP A C 1
ATOM 715 O O . TRP A 1 87 ? -0.371 3.195 6.682 1.00 97.06 87 TRP A O 1
ATOM 725 N N . TYR A 1 88 ? -1.632 1.514 7.510 1.00 96.62 88 TYR A N 1
ATOM 726 C CA . TYR A 1 88 ? -2.915 1.825 6.897 1.00 96.62 88 TYR A CA 1
ATOM 727 C C . TYR A 1 88 ? -3.944 2.222 7.964 1.00 96.62 88 TYR A C 1
ATOM 729 O O . TYR A 1 88 ? -3.943 1.698 9.081 1.00 96.62 88 TYR A O 1
ATOM 737 N N . LYS A 1 89 ? -4.831 3.164 7.634 1.00 94.88 89 LYS A N 1
ATOM 738 C CA . LYS A 1 89 ? -5.976 3.555 8.465 1.00 94.88 89 LYS A CA 1
ATOM 739 C C . LYS A 1 89 ? -7.158 3.952 7.593 1.00 94.88 89 LYS A C 1
ATOM 741 O O . LYS A 1 89 ? -7.033 4.861 6.775 1.00 94.88 89 LYS A O 1
ATOM 746 N N . LYS A 1 90 ? -8.326 3.375 7.875 1.00 93.19 90 LYS A N 1
ATOM 747 C CA . LYS A 1 90 ? -9.615 3.831 7.338 1.00 93.19 90 LYS A CA 1
ATOM 748 C C . LYS A 1 90 ? -10.261 4.830 8.298 1.00 93.19 90 LYS A C 1
ATOM 750 O O . LYS A 1 90 ? -10.314 4.599 9.508 1.00 93.19 90 LYS A O 1
ATOM 755 N N . PHE A 1 91 ? -10.733 5.963 7.796 1.00 90.75 91 PHE A N 1
ATOM 756 C CA . PHE A 1 91 ? -11.423 6.989 8.577 1.00 90.75 91 PHE A CA 1
ATOM 757 C C . PHE A 1 91 ? -12.941 6.781 8.557 1.00 90.75 91 PHE A C 1
ATOM 759 O O . PHE A 1 91 ? -13.493 6.070 7.720 1.00 90.75 91 PHE A O 1
ATOM 766 N N . LYS A 1 92 ? -13.646 7.426 9.496 1.00 85.56 92 LYS A N 1
ATOM 767 C CA . LYS A 1 92 ? -15.108 7.302 9.611 1.00 85.56 92 LYS A CA 1
ATOM 768 C C . LYS A 1 92 ? -15.864 7.848 8.395 1.00 85.56 92 LYS A C 1
ATOM 770 O O . LYS A 1 92 ? -16.949 7.358 8.112 1.00 85.56 92 LYS A O 1
ATOM 775 N N . ASN A 1 93 ? -15.279 8.819 7.696 1.00 86.12 93 ASN A N 1
ATOM 776 C CA . ASN A 1 93 ? -15.825 9.440 6.489 1.00 86.12 93 ASN A CA 1
ATOM 777 C C . ASN A 1 93 ? -15.575 8.622 5.206 1.00 86.12 93 ASN A C 1
ATOM 779 O O . ASN A 1 93 ? -15.864 9.114 4.125 1.00 86.12 93 ASN A O 1
ATOM 783 N N . GLY A 1 94 ? -15.010 7.412 5.306 1.00 83.38 94 GLY A N 1
ATOM 784 C CA . GLY A 1 94 ? -14.705 6.559 4.152 1.00 83.38 94 GLY A CA 1
ATOM 785 C C . GLY A 1 94 ? -13.331 6.807 3.524 1.00 83.38 94 GLY A C 1
ATOM 786 O O . GLY A 1 94 ? -12.825 5.925 2.828 1.00 83.38 94 GLY A O 1
ATOM 787 N N . ASN A 1 95 ? -12.678 7.932 3.834 1.00 90.00 95 ASN A N 1
ATOM 788 C CA . ASN A 1 95 ? -11.311 8.196 3.384 1.00 90.00 95 ASN A CA 1
ATOM 789 C C . ASN A 1 95 ? -10.329 7.229 4.039 1.00 90.00 95 ASN A C 1
ATOM 791 O O . ASN A 1 95 ? -10.585 6.691 5.120 1.00 90.00 95 ASN A O 1
ATOM 795 N N . TYR A 1 96 ? -9.161 7.072 3.431 1.00 94.69 96 TYR A N 1
ATOM 796 C CA . TYR A 1 96 ? -8.083 6.262 3.971 1.00 94.69 96 TYR A CA 1
ATOM 797 C C . TYR A 1 96 ? -6.783 7.067 4.066 1.00 94.69 96 TYR A C 1
ATOM 799 O O . TYR A 1 96 ? -6.666 8.175 3.541 1.00 94.69 96 TYR A O 1
ATOM 807 N N . ARG A 1 97 ? -5.801 6.520 4.784 1.00 95.19 97 ARG A N 1
ATOM 808 C CA . ARG A 1 97 ? -4.411 6.974 4.730 1.00 95.19 97 ARG A CA 1
ATOM 809 C C . ARG A 1 97 ? -3.476 5.784 4.842 1.00 95.19 97 ARG A C 1
ATOM 811 O O . ARG A 1 97 ? -3.538 5.058 5.834 1.00 95.19 97 ARG A O 1
ATOM 818 N N . LEU A 1 98 ? -2.589 5.653 3.863 1.00 95.69 98 LEU A N 1
ATOM 819 C CA . LEU A 1 98 ? -1.343 4.915 4.007 1.00 95.69 98 LEU A CA 1
ATOM 820 C C . LEU A 1 98 ? -0.216 5.905 4.290 1.00 95.69 98 LEU A C 1
ATOM 822 O O . LEU A 1 98 ? -0.171 7.003 3.740 1.00 95.69 98 LEU A O 1
ATOM 826 N N . SER A 1 99 ? 0.666 5.556 5.218 1.00 95.88 99 SER A N 1
ATOM 827 C CA . SER A 1 99 ? 1.822 6.378 5.564 1.00 95.88 99 SER A CA 1
ATOM 828 C C . SER A 1 99 ? 2.993 5.467 5.871 1.00 95.88 99 SER A C 1
ATOM 830 O O . SER A 1 99 ? 2.904 4.604 6.743 1.00 95.88 99 SER A O 1
ATOM 832 N N . GLY A 1 100 ? 4.103 5.681 5.181 1.00 95.31 100 GLY A N 1
ATOM 833 C CA . GLY A 1 100 ? 5.255 4.799 5.269 1.00 95.31 100 GLY A CA 1
ATOM 834 C C . GLY A 1 100 ? 6.361 5.229 4.326 1.00 95.31 100 GLY A C 1
ATOM 835 O O . GLY A 1 100 ? 6.414 6.386 3.911 1.00 95.31 100 GLY A O 1
ATOM 836 N N . LYS A 1 101 ? 7.251 4.293 4.013 1.00 95.81 101 LYS A N 1
ATOM 837 C CA . LYS A 1 101 ? 8.335 4.491 3.053 1.00 95.81 101 LYS A CA 1
ATOM 838 C C . LYS A 1 101 ? 8.263 3.405 1.996 1.00 95.81 101 LYS A C 1
ATOM 840 O O . LYS A 1 101 ? 8.101 2.239 2.342 1.00 95.81 101 LYS A O 1
ATOM 845 N N . ILE A 1 102 ? 8.436 3.791 0.738 1.00 95.88 102 ILE A N 1
ATOM 846 C CA . ILE A 1 102 ? 8.637 2.857 -0.366 1.00 95.88 102 ILE A CA 1
ATOM 847 C C . ILE A 1 102 ? 10.136 2.788 -0.632 1.00 95.88 102 ILE A C 1
ATOM 849 O O . ILE A 1 102 ? 10.808 3.817 -0.707 1.00 95.88 102 ILE A O 1
ATOM 853 N N . LYS A 1 103 ? 10.675 1.575 -0.712 1.00 94.25 103 LYS A N 1
ATOM 854 C CA . LYS A 1 103 ? 12.087 1.339 -1.015 1.00 94.25 103 LYS A CA 1
ATOM 855 C C . LYS A 1 103 ? 12.212 0.334 -2.153 1.00 94.25 103 LYS A C 1
ATOM 857 O O . LYS A 1 103 ? 11.444 -0.630 -2.163 1.00 94.25 103 LYS A O 1
ATOM 862 N N . PRO A 1 104 ? 13.179 0.505 -3.068 1.00 92.75 104 PRO A N 1
ATOM 863 C CA . PRO A 1 104 ? 13.499 -0.539 -4.026 1.00 92.75 104 PRO A CA 1
ATOM 864 C C . PRO A 1 104 ? 13.921 -1.799 -3.267 1.00 92.75 104 PRO A C 1
ATOM 866 O O . PRO A 1 104 ? 14.696 -1.747 -2.306 1.00 92.75 104 PRO A O 1
ATOM 869 N N . ARG A 1 105 ? 13.378 -2.939 -3.681 1.00 85.12 105 ARG A N 1
ATOM 870 C CA . ARG A 1 105 ? 13.812 -4.255 -3.233 1.00 85.12 105 ARG A CA 1
ATOM 871 C C . ARG A 1 105 ? 14.763 -4.746 -4.316 1.00 85.12 105 ARG A C 1
ATOM 873 O O . ARG A 1 105 ? 14.330 -5.022 -5.430 1.00 85.12 105 ARG A O 1
ATOM 880 N N . GLY A 1 106 ? 16.060 -4.796 -4.011 1.00 67.19 106 GLY A N 1
ATOM 881 C CA . GLY A 1 106 ? 17.024 -5.417 -4.917 1.00 67.19 106 GLY A CA 1
ATOM 882 C C . GLY A 1 106 ? 16.525 -6.813 -5.279 1.00 67.19 106 GLY A C 1
ATOM 883 O O . GLY A 1 106 ? 16.116 -7.562 -4.388 1.00 67.19 106 GLY A O 1
ATOM 884 N N . ILE A 1 107 ? 16.487 -7.126 -6.572 1.00 56.69 107 ILE A N 1
ATOM 885 C CA . ILE A 1 107 ? 16.119 -8.459 -7.034 1.00 56.69 107 ILE A CA 1
ATOM 886 C C . ILE A 1 107 ? 17.263 -9.374 -6.595 1.00 56.69 107 ILE A C 1
ATOM 888 O O . ILE A 1 107 ? 18.339 -9.361 -7.186 1.00 56.69 107 ILE A O 1
ATOM 892 N N . SER A 1 108 ? 17.069 -10.108 -5.502 1.00 44.19 108 SER A N 1
ATOM 893 C CA . SER A 1 108 ? 17.901 -11.267 -5.199 1.00 44.19 108 SER A CA 1
ATOM 894 C C . SER A 1 108 ? 17.448 -12.368 -6.151 1.00 44.19 108 SER A C 1
ATOM 896 O O . SER A 1 108 ? 16.490 -13.076 -5.850 1.00 44.19 108 SER A O 1
ATOM 898 N N . VAL A 1 109 ? 18.056 -12.397 -7.339 1.00 41.25 109 VAL A N 1
ATOM 899 C CA . VAL A 1 109 ? 18.012 -13.562 -8.230 1.00 41.25 109 VAL A CA 1
ATOM 900 C C . VAL A 1 109 ? 18.940 -14.624 -7.660 1.00 41.25 109 VAL A C 1
ATOM 902 O O . VAL A 1 109 ? 20.062 -14.240 -7.253 1.00 41.25 109 VAL A O 1
#

Radius of gyration: 16.09 Å; chains: 1; bounding box: 47×26×39 Å

Secondary structure (DSSP, 8-state):
------HHHHHHHHHHHHHHHGGGSPPTT-EEEEEEEEEE-TT--EEEEEEE-TT----HHHHHHHHHHHHHHTTTSPSEEEEEEEEEEE-TTS-EEEEEEEEE-----